Protein AF-A0A0K0J730-F1 (afdb_monomer)

Organism: Brugia malayi (NCBI:txid6279)

Radius of gyration: 36.13 Å; Cα contacts (8 Å, |Δi|>4): 17; chains: 1; bounding box: 78×51×78 Å

Secondary structure (DSSP, 8-state):
-HHHHHHHHTT--HHHHHHHHS-HHHHHHHHHHHHHHS-------HHHHHHHHHHHHHHH----HHHHHHHHHHHHHHHHHHHHT-S--TTS----SSHHHHHHHHHHHHHHHHHHHHHHHHHHHHHHHHHHHHHHHHH-

Mean predicted aligned error: 16.7 Å

InterPro domains:
  IPR013260 mRNA splicing factor SYF2 [PF08231] (9-74)
  IPR013260 mRNA splicing factor SYF2 [PF08231] (76-124)
  IPR013260 mRNA splicing factor SYF2 [PTHR13264] (76-129)

pLDDT: mean 85.76, std 7.5, range [59.09, 96.31]

Foldseek 3Di:
DVVCVVCVVVVHNPVVVVVVPDDPVNVVVVVVVVCVVDPPPPDDDPVVVVVVVVVVVVVPDDDDVVVVVVVVVVVVVVVVVVVVVPPDDPPDDDPDPDPVVVVVSVVCCVVCVVVCVVVVVVVVVVVVVVVVVVVVVVVD

Sequence (140 aa):
MELKKAGEERGENYGRLKALKTQADLIARKKAIKRKKKPDRGFCDYEAMTLRQYQRLSGNIKPDIKAYEKMREVIEKKHDQYHRRRMFDPDSPIDYISGRNRKFSQKLDRFYDRYTEDLKSDLERRTAILKSFKKFFQFC

Structure (mmCIF, N/CA/C/O backbone):
data_AF-A0A0K0J730-F1
#
_entry.id   AF-A0A0K0J730-F1
#
loop_
_atom_site.group_PDB
_atom_site.id
_atom_site.type_symbol
_atom_site.label_atom_id
_atom_site.label_alt_id
_atom_site.label_comp_id
_atom_site.label_asym_id
_atom_site.label_entity_id
_atom_site.label_seq_id
_atom_site.pdbx_PDB_ins_code
_atom_site.Cartn_x
_atom_site.Cartn_y
_atom_site.Cartn_z
_atom_site.occupancy
_atom_site.B_iso_or_equiv
_atom_site.auth_seq_id
_atom_site.auth_comp_id
_atom_site.auth_asym_id
_atom_site.auth_atom_id
_atom_site.pdbx_PDB_model_num
ATOM 1 N N . MET A 1 1 ? 21.637 -15.245 -18.823 1.00 59.09 1 MET A N 1
ATOM 2 C CA . MET A 1 1 ? 22.519 -14.883 -17.692 1.00 59.09 1 MET A CA 1
ATOM 3 C C . MET A 1 1 ? 23.437 -16.053 -17.383 1.00 59.09 1 MET A C 1
ATOM 5 O O . MET A 1 1 ? 24.644 -15.868 -17.449 1.00 59.09 1 MET A O 1
ATOM 9 N N . GLU A 1 2 ? 22.873 -17.252 -17.239 1.00 71.31 2 GLU A N 1
ATOM 10 C CA . GLU A 1 2 ? 23.595 -18.514 -16.994 1.00 71.31 2 GLU A CA 1
ATOM 11 C C . GLU A 1 2 ? 24.855 -18.752 -17.847 1.00 71.31 2 GLU A C 1
ATOM 13 O O . GLU A 1 2 ? 25.918 -18.959 -17.284 1.00 71.31 2 GLU A O 1
ATOM 18 N N . LEU A 1 3 ? 24.814 -18.630 -19.184 1.00 72.38 3 LEU A N 1
ATOM 19 C CA . LEU A 1 3 ? 26.005 -18.885 -20.027 1.00 72.38 3 LEU A CA 1
ATOM 20 C C . LEU A 1 3 ? 27.194 -17.950 -19.747 1.00 72.38 3 LEU A C 1
ATOM 22 O O . LEU A 1 3 ? 28.343 -18.347 -19.920 1.00 72.38 3 LEU A O 1
ATOM 26 N N . LYS A 1 4 ? 26.916 -16.702 -19.347 1.00 76.50 4 LYS A N 1
ATOM 27 C CA . LYS A 1 4 ? 27.958 -15.737 -18.980 1.00 76.50 4 LYS A CA 1
ATOM 28 C C . LYS A 1 4 ? 28.526 -16.089 -17.603 1.00 76.50 4 LYS A C 1
ATOM 30 O O . LYS A 1 4 ? 29.739 -16.142 -17.463 1.00 76.50 4 LYS A O 1
ATOM 35 N N . LYS A 1 5 ? 27.646 -16.388 -16.641 1.00 79.06 5 LYS A N 1
ATOM 36 C CA . LYS A 1 5 ? 28.012 -16.768 -15.273 1.00 79.06 5 LYS A CA 1
ATOM 37 C C . LYS A 1 5 ? 28.843 -18.060 -15.245 1.00 79.06 5 LYS A C 1
ATOM 39 O O . LYS A 1 5 ? 29.928 -18.066 -14.688 1.00 79.06 5 LYS A O 1
ATOM 44 N N . ALA A 1 6 ? 28.411 -19.096 -15.965 1.00 75.81 6 ALA A N 1
ATOM 45 C CA . ALA A 1 6 ? 29.148 -20.353 -16.099 1.00 75.81 6 ALA A CA 1
ATOM 46 C C . ALA A 1 6 ? 30.501 -20.189 -16.822 1.00 75.81 6 ALA A C 1
ATOM 48 O O . ALA A 1 6 ? 31.425 -20.962 -16.593 1.00 75.81 6 ALA A O 1
ATOM 49 N N . GLY A 1 7 ? 30.629 -19.206 -17.725 1.00 70.31 7 GLY A N 1
ATOM 50 C CA . GLY A 1 7 ? 31.909 -18.865 -18.356 1.00 70.31 7 GLY A CA 1
ATOM 51 C C . GLY A 1 7 ? 32.869 -18.161 -17.394 1.00 70.31 7 GLY A C 1
ATOM 52 O O . GLY A 1 7 ? 34.044 -18.510 -17.348 1.00 70.31 7 GLY A O 1
ATOM 53 N N . GLU A 1 8 ? 32.354 -17.223 -16.594 1.00 75.19 8 GLU A N 1
ATOM 54 C CA . GLU A 1 8 ? 33.116 -16.540 -15.539 1.00 75.19 8 GLU A CA 1
ATOM 55 C C . GLU A 1 8 ? 33.590 -17.525 -14.457 1.00 75.19 8 GLU A C 1
ATOM 57 O O . GLU A 1 8 ? 34.742 -17.450 -14.043 1.00 75.19 8 GLU A O 1
ATOM 62 N N . GLU A 1 9 ? 32.761 -18.503 -14.075 1.00 78.81 9 GLU A N 1
ATOM 63 C CA . GLU A 1 9 ? 33.130 -19.579 -13.139 1.00 78.81 9 GLU A CA 1
ATOM 64 C C . GLU A 1 9 ? 34.234 -20.502 -13.691 1.00 78.81 9 GLU A C 1
ATOM 66 O O . GLU A 1 9 ? 35.110 -20.920 -12.941 1.00 78.81 9 GLU A O 1
ATOM 71 N N . ARG A 1 10 ? 34.259 -20.769 -15.008 1.00 81.38 10 ARG A N 1
ATOM 72 C CA . ARG A 1 10 ? 35.373 -21.479 -15.676 1.00 81.38 10 ARG A CA 1
ATOM 73 C C . ARG A 1 10 ? 36.644 -20.629 -15.833 1.00 81.38 10 ARG A C 1
ATOM 75 O O . ARG A 1 10 ? 37.636 -21.124 -16.358 1.00 81.38 10 ARG A O 1
ATOM 82 N N . GLY A 1 11 ? 36.621 -19.352 -15.442 1.00 78.00 11 GLY A N 1
ATOM 83 C CA . GLY A 1 11 ? 37.732 -18.415 -15.648 1.00 78.00 11 GLY A CA 1
ATOM 84 C C . GLY A 1 11 ? 37.909 -17.962 -17.103 1.00 78.00 11 GLY A C 1
ATOM 85 O O . GLY A 1 11 ? 38.880 -17.282 -17.436 1.00 78.00 11 GLY A O 1
ATOM 86 N N . GLU A 1 12 ? 36.972 -18.295 -17.994 1.00 78.00 12 GLU A N 1
ATOM 87 C CA . GLU A 1 12 ? 37.011 -17.872 -19.389 1.00 78.00 12 GLU A CA 1
ATOM 88 C C . GLU A 1 12 ? 36.369 -16.488 -19.527 1.00 78.00 12 GLU A C 1
ATOM 90 O O . GLU A 1 12 ? 35.184 -16.286 -19.249 1.00 78.00 12 GLU A O 1
ATOM 95 N N . ASN A 1 13 ? 37.119 -15.507 -20.037 1.00 80.88 13 ASN A N 1
ATOM 96 C CA . ASN A 1 13 ? 36.542 -14.205 -20.363 1.00 80.88 13 ASN A CA 1
ATOM 97 C C . ASN A 1 13 ? 35.581 -14.338 -21.559 1.00 80.88 13 ASN A C 1
ATOM 99 O O . ASN A 1 13 ? 35.970 -14.242 -22.727 1.00 80.88 13 ASN A O 1
ATOM 103 N N . TYR A 1 14 ? 34.297 -14.536 -21.258 1.00 79.94 14 TYR A N 1
ATOM 104 C CA . TYR A 1 14 ? 33.235 -14.738 -22.242 1.00 79.94 14 TYR A CA 1
ATOM 105 C C . TYR A 1 14 ? 33.150 -13.604 -23.276 1.00 79.94 14 TYR A C 1
ATOM 107 O O . TYR A 1 14 ? 32.898 -13.848 -24.459 1.00 79.94 14 TYR A O 1
ATOM 115 N N . GLY A 1 15 ? 33.387 -12.357 -22.851 1.00 80.81 15 GLY A N 1
ATOM 116 C CA . GLY A 1 15 ? 33.406 -11.197 -23.744 1.00 80.81 15 GLY A CA 1
ATOM 117 C C . GLY A 1 15 ? 34.504 -11.306 -24.802 1.00 80.81 15 GLY A C 1
ATOM 118 O O . GLY A 1 15 ? 34.235 -11.103 -25.988 1.00 80.81 15 GLY A O 1
ATOM 119 N N . ARG A 1 16 ? 35.711 -11.707 -24.383 1.00 81.38 16 ARG A N 1
ATOM 120 C CA . ARG A 1 16 ? 36.859 -11.939 -25.271 1.00 81.38 16 ARG A CA 1
ATOM 121 C C . ARG A 1 16 ? 36.611 -13.107 -26.228 1.00 81.38 16 ARG A C 1
ATOM 123 O O . ARG A 1 16 ? 36.799 -12.956 -27.431 1.00 81.38 16 ARG A O 1
ATOM 130 N N . LEU A 1 17 ? 36.137 -14.243 -25.717 1.00 81.88 17 LEU A N 1
ATOM 131 C CA . LEU A 1 17 ? 35.899 -15.456 -26.510 1.00 81.88 17 LEU A CA 1
ATOM 132 C C . LEU A 1 17 ? 34.813 -15.239 -27.575 1.00 81.88 17 LEU A C 1
ATOM 134 O O . LEU A 1 17 ? 34.931 -15.692 -28.713 1.00 81.88 17 LEU A O 1
ATOM 138 N N . LYS A 1 18 ? 33.776 -14.468 -27.232 1.00 84.19 18 LYS A N 1
ATOM 139 C CA . LYS A 1 18 ? 32.750 -14.036 -28.182 1.00 84.19 18 LYS A CA 1
ATOM 140 C C . LYS A 1 18 ? 33.306 -13.094 -29.249 1.00 84.19 18 LYS A C 1
ATOM 142 O O . LYS A 1 18 ? 32.951 -13.263 -30.410 1.00 84.19 18 LYS A O 1
ATOM 147 N N . ALA A 1 19 ? 34.151 -12.132 -28.871 1.00 85.00 19 ALA A N 1
ATOM 148 C CA . ALA A 1 19 ? 34.767 -11.199 -29.815 1.00 85.00 19 ALA A CA 1
ATOM 149 C C . ALA A 1 19 ? 35.670 -11.916 -30.833 1.00 85.00 19 ALA A C 1
ATOM 151 O O . ALA A 1 19 ? 35.599 -11.594 -32.013 1.00 85.00 19 ALA A O 1
ATOM 152 N N . LEU A 1 20 ? 36.435 -12.925 -30.394 1.00 84.06 20 LEU A N 1
ATOM 153 C CA . LEU A 1 20 ? 37.274 -13.766 -31.260 1.00 84.06 20 LEU A CA 1
ATOM 154 C C . LEU A 1 20 ? 36.457 -14.592 -32.261 1.00 84.06 20 LEU A C 1
ATOM 156 O O . LEU A 1 20 ? 36.834 -14.708 -33.421 1.00 84.06 20 LEU A O 1
ATOM 160 N N . LYS A 1 21 ? 35.327 -15.162 -31.823 1.00 85.25 21 LYS A N 1
ATOM 161 C CA . LYS A 1 21 ? 34.454 -15.968 -32.694 1.00 85.25 21 LYS A CA 1
ATOM 162 C C . LYS A 1 21 ? 33.695 -15.132 -33.725 1.00 85.25 21 LYS A C 1
ATOM 164 O O . LYS A 1 21 ? 33.328 -15.641 -34.780 1.00 85.25 21 LYS A O 1
ATOM 169 N N . THR A 1 22 ? 33.385 -13.873 -33.424 1.00 83.69 22 THR A N 1
ATOM 170 C CA . THR A 1 22 ? 32.647 -13.009 -34.353 1.00 83.69 22 THR A CA 1
ATOM 171 C C . THR A 1 22 ? 33.579 -12.359 -35.367 1.00 83.69 22 THR A C 1
ATOM 173 O O . THR A 1 22 ? 34.421 -11.551 -34.992 1.00 83.69 22 THR A O 1
ATOM 176 N N . GLN A 1 23 ? 33.370 -12.640 -36.653 1.00 88.38 23 GLN A N 1
ATOM 177 C CA . GLN A 1 23 ? 34.112 -12.003 -37.747 1.00 88.38 23 GLN A CA 1
ATOM 178 C C . GLN A 1 23 ? 33.968 -10.468 -37.731 1.00 88.38 23 GLN A C 1
ATOM 180 O O . GLN A 1 23 ? 32.876 -9.942 -37.477 1.00 88.38 23 GLN A O 1
ATOM 185 N N . ALA A 1 24 ? 35.053 -9.751 -38.051 1.00 85.31 24 ALA A N 1
ATOM 186 C CA . ALA A 1 24 ? 35.111 -8.284 -38.031 1.00 85.31 24 ALA A CA 1
ATOM 187 C C . ALA A 1 24 ? 34.066 -7.626 -38.955 1.00 85.31 24 ALA A C 1
ATOM 189 O O . ALA A 1 24 ? 33.360 -6.704 -38.532 1.00 85.31 24 ALA A O 1
ATOM 190 N N . ASP A 1 25 ? 33.878 -8.159 -40.164 1.00 87.81 25 ASP A N 1
ATOM 191 C CA . ASP A 1 25 ? 32.922 -7.633 -41.148 1.00 87.81 25 ASP A CA 1
ATOM 192 C C . ASP A 1 25 ? 31.472 -7.737 -40.667 1.00 87.81 25 ASP A C 1
ATOM 194 O O . ASP A 1 25 ? 30.670 -6.810 -40.825 1.00 87.81 25 ASP A O 1
ATOM 198 N N . LEU A 1 26 ? 31.129 -8.837 -39.987 1.00 88.38 26 LEU A N 1
ATOM 199 C CA . LEU A 1 26 ? 29.808 -9.025 -39.387 1.00 88.38 26 LEU A CA 1
ATOM 200 C C . LEU A 1 26 ? 29.563 -8.019 -38.257 1.00 88.38 26 LEU A C 1
ATOM 202 O O . LEU A 1 26 ? 28.448 -7.505 -38.119 1.00 88.38 26 LEU A O 1
ATOM 206 N N . ILE A 1 27 ? 30.591 -7.697 -37.461 1.00 88.44 27 ILE A N 1
ATOM 207 C CA . ILE A 1 27 ? 30.508 -6.667 -36.417 1.00 88.44 27 ILE A CA 1
ATOM 208 C C . ILE A 1 27 ? 30.251 -5.295 -37.050 1.00 88.44 27 ILE A C 1
ATOM 210 O O . ILE A 1 27 ? 29.337 -4.590 -36.607 1.00 88.44 27 ILE A O 1
ATOM 214 N N . ALA A 1 28 ? 31.013 -4.921 -38.082 1.00 88.81 28 ALA A N 1
ATOM 215 C CA . ALA A 1 28 ? 30.871 -3.642 -38.779 1.00 88.81 28 ALA A CA 1
ATOM 216 C C . ALA A 1 28 ? 29.485 -3.504 -39.431 1.00 88.81 28 ALA A C 1
ATOM 218 O O . ALA A 1 28 ? 28.761 -2.537 -39.165 1.00 88.81 28 ALA A O 1
ATOM 219 N N . ARG A 1 29 ? 29.049 -4.526 -40.177 1.00 91.81 29 ARG A N 1
ATOM 220 C CA . ARG A 1 29 ? 27.721 -4.585 -40.804 1.00 91.81 29 ARG A CA 1
ATOM 221 C C . ARG A 1 29 ? 26.604 -4.483 -39.766 1.00 91.81 29 ARG A C 1
ATOM 223 O O . ARG A 1 29 ? 25.659 -3.713 -39.935 1.00 91.81 29 ARG A O 1
ATOM 230 N N . LYS A 1 30 ? 26.725 -5.188 -38.636 1.00 90.31 30 LYS A N 1
ATOM 231 C CA . LYS A 1 30 ? 25.749 -5.129 -37.537 1.00 90.31 30 LYS A CA 1
ATOM 232 C C . LYS A 1 30 ? 25.706 -3.756 -36.862 1.00 90.31 30 LYS A C 1
ATOM 234 O O . LYS A 1 30 ? 24.615 -3.290 -36.529 1.00 90.31 30 LYS A O 1
ATOM 239 N N . LYS A 1 31 ? 26.853 -3.095 -36.661 1.00 87.69 31 LYS A N 1
ATOM 240 C CA . LYS A 1 31 ? 26.922 -1.715 -36.142 1.00 87.69 31 LYS A CA 1
ATOM 241 C C . LYS A 1 31 ? 26.240 -0.733 -37.103 1.00 87.69 31 LYS A C 1
ATOM 243 O O . LYS A 1 31 ? 25.407 0.051 -36.653 1.00 87.69 31 LYS A O 1
ATOM 248 N N . ALA A 1 32 ? 26.506 -0.830 -38.407 1.00 88.56 32 ALA A N 1
ATOM 249 C CA . ALA A 1 32 ? 25.864 0.001 -39.429 1.00 88.56 32 ALA A CA 1
ATOM 250 C C . ALA A 1 32 ? 24.335 -0.188 -39.459 1.00 88.56 32 ALA A C 1
ATOM 252 O O . ALA A 1 32 ? 23.585 0.788 -39.455 1.00 88.56 32 ALA A O 1
ATOM 253 N N . ILE A 1 33 ? 23.856 -1.436 -39.389 1.00 91.44 33 ILE A N 1
ATOM 254 C 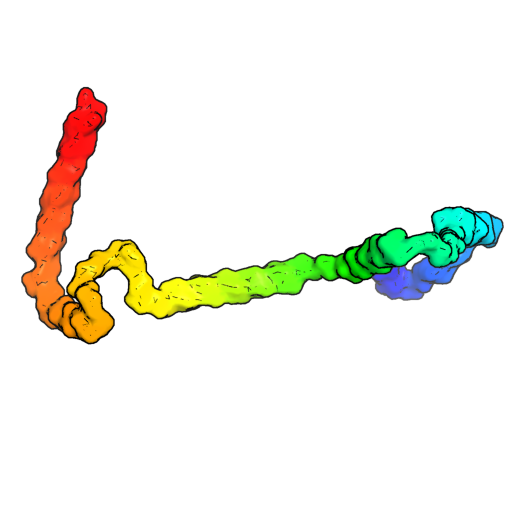CA . ILE A 1 33 ? 22.418 -1.744 -39.323 1.00 91.44 33 ILE A CA 1
ATOM 255 C C . ILE A 1 33 ? 21.774 -1.148 -38.064 1.00 91.44 33 ILE A C 1
ATOM 257 O O . ILE A 1 33 ? 20.676 -0.605 -38.144 1.00 91.44 33 ILE A O 1
ATOM 261 N N . LYS A 1 34 ? 22.428 -1.217 -36.896 1.00 88.25 34 LYS A N 1
ATOM 262 C CA . LYS A 1 34 ? 21.884 -0.639 -35.653 1.00 88.25 34 LYS A CA 1
ATOM 263 C C . LYS A 1 34 ? 21.699 0.877 -35.743 1.00 88.25 34 LYS A C 1
ATOM 265 O O . LYS A 1 34 ? 20.663 1.360 -35.299 1.00 88.25 34 LYS A O 1
ATOM 270 N N . ARG A 1 35 ? 22.655 1.594 -36.348 1.00 83.44 35 ARG A N 1
ATOM 271 C CA . ARG A 1 35 ? 22.544 3.044 -36.592 1.00 83.44 35 ARG A CA 1
ATOM 272 C C . ARG A 1 35 ? 21.368 3.359 -37.521 1.00 83.44 35 ARG A C 1
ATOM 274 O O . ARG A 1 35 ? 20.585 4.247 -37.221 1.00 83.44 35 ARG A O 1
ATOM 281 N N . LYS A 1 36 ? 21.178 2.566 -38.584 1.00 86.75 36 LYS A N 1
ATOM 282 C CA . LYS A 1 36 ? 20.038 2.710 -39.512 1.00 86.75 36 LYS A CA 1
ATOM 283 C C . LYS A 1 36 ? 18.682 2.349 -38.897 1.00 86.75 36 LYS A C 1
ATOM 285 O O . LYS A 1 36 ? 17.677 2.915 -39.300 1.00 86.75 36 LYS A O 1
ATOM 290 N N . LYS A 1 37 ? 18.631 1.397 -37.955 1.00 85.12 37 LYS A N 1
ATOM 291 C CA . LYS A 1 37 ? 17.386 0.974 -37.280 1.00 85.12 37 LYS A CA 1
ATOM 292 C C . LYS A 1 37 ? 16.935 1.941 -36.187 1.00 85.12 37 LYS A C 1
ATOM 294 O O . LYS A 1 37 ? 15.743 2.017 -35.913 1.00 85.12 37 LYS A O 1
ATOM 299 N N . LYS A 1 38 ? 17.871 2.653 -35.558 1.00 79.75 38 LYS A N 1
ATOM 300 C CA . LYS A 1 38 ? 17.589 3.694 -34.563 1.00 79.75 38 LYS A CA 1
ATOM 301 C C . LYS A 1 38 ? 18.163 5.044 -35.021 1.00 79.75 38 LYS A C 1
ATOM 303 O O . LYS A 1 38 ? 19.082 5.534 -34.373 1.00 79.75 38 LYS A O 1
ATOM 308 N N . PRO A 1 39 ? 17.688 5.617 -36.142 1.00 83.44 39 PRO A N 1
ATOM 309 C CA . PRO A 1 39 ? 18.049 6.979 -36.489 1.00 83.44 39 PRO A CA 1
ATOM 310 C C . PRO A 1 39 ? 17.357 7.907 -35.488 1.00 83.44 39 PRO A C 1
ATOM 312 O O . PRO A 1 39 ? 16.145 7.789 -35.274 1.00 83.44 39 PRO A O 1
ATOM 315 N N . ASP A 1 40 ? 18.113 8.796 -34.853 1.00 76.19 40 ASP A N 1
ATOM 316 C CA . ASP A 1 40 ? 17.540 9.833 -34.002 1.00 76.19 40 ASP A CA 1
ATOM 317 C C . ASP A 1 40 ? 16.701 10.746 -34.896 1.00 76.19 40 ASP A C 1
ATOM 319 O O . ASP A 1 40 ? 17.230 11.488 -35.718 1.00 76.19 40 ASP A O 1
ATOM 323 N N . ARG A 1 41 ? 15.371 10.652 -34.799 1.00 71.50 41 ARG A N 1
ATOM 324 C CA . ARG A 1 41 ? 14.452 11.401 -35.675 1.00 71.50 41 ARG A CA 1
ATOM 325 C C . ARG A 1 41 ? 14.323 12.886 -35.300 1.00 71.50 41 ARG A C 1
ATOM 327 O O . ARG A 1 41 ? 13.390 13.535 -35.749 1.00 71.50 41 ARG A O 1
ATOM 334 N N . GLY A 1 42 ? 15.245 13.416 -34.498 1.00 83.00 42 GLY A N 1
ATOM 335 C CA . GLY A 1 42 ? 15.163 14.774 -33.971 1.00 83.00 42 GLY A CA 1
ATOM 336 C C . GLY A 1 42 ? 13.907 15.009 -33.126 1.00 83.00 42 GLY A C 1
ATOM 337 O O . GLY A 1 42 ? 13.188 14.080 -32.748 1.00 83.00 42 GLY A O 1
ATOM 338 N N . PHE A 1 43 ? 13.675 16.274 -32.805 1.00 89.75 43 PHE A N 1
ATOM 339 C CA . PHE A 1 43 ? 12.435 16.739 -32.196 1.00 89.75 43 PHE A CA 1
ATOM 340 C C . PHE A 1 43 ? 11.345 16.812 -33.283 1.00 89.75 43 PHE A C 1
ATOM 342 O O . PHE A 1 43 ? 11.572 17.446 -34.309 1.00 89.75 43 PHE A O 1
ATOM 349 N N . CYS A 1 44 ? 10.207 16.128 -33.089 1.00 83.31 44 CYS A N 1
ATOM 350 C CA . CYS A 1 44 ? 9.056 16.177 -34.008 1.00 83.31 44 CYS A CA 1
ATOM 351 C C . CYS A 1 44 ? 7.906 16.985 -33.391 1.00 83.31 44 CYS A C 1
ATOM 353 O O . CYS A 1 44 ? 7.604 18.051 -33.893 1.00 83.31 44 CYS A O 1
ATOM 355 N N . ASP A 1 45 ? 7.354 16.520 -32.265 1.00 91.19 45 ASP A N 1
ATOM 356 C CA . ASP A 1 45 ? 6.329 17.210 -31.470 1.00 91.19 45 ASP A CA 1
ATOM 357 C C . ASP A 1 45 ? 6.532 16.893 -29.984 1.00 91.19 45 ASP A 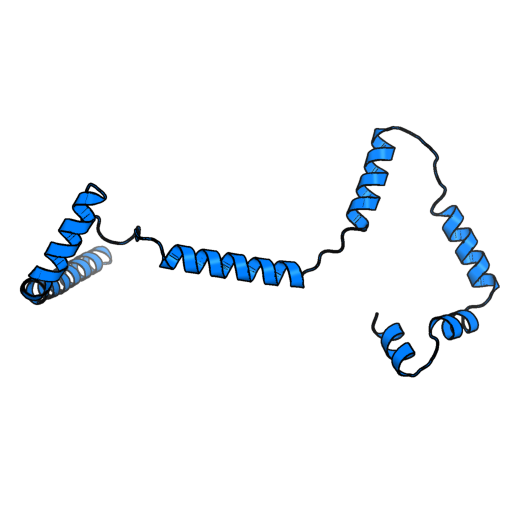C 1
ATOM 359 O O . ASP A 1 45 ? 7.129 15.863 -29.635 1.00 91.19 45 ASP A O 1
ATOM 363 N N . TYR A 1 46 ? 5.984 17.731 -29.100 1.00 94.62 46 TYR A N 1
ATOM 364 C CA . TYR A 1 46 ? 6.042 17.509 -27.652 1.00 94.62 46 TYR A CA 1
ATOM 365 C C . TYR A 1 46 ? 5.373 16.192 -27.230 1.00 94.62 46 TYR A C 1
ATOM 367 O O . TYR A 1 46 ? 5.948 15.447 -26.439 1.00 94.62 46 TYR A O 1
ATOM 375 N N . GLU A 1 47 ? 4.210 15.845 -27.787 1.00 93.00 47 GLU A N 1
ATOM 376 C CA . GLU A 1 47 ? 3.514 14.592 -27.454 1.00 93.00 47 GLU A CA 1
ATOM 377 C C . GLU A 1 47 ? 4.324 13.353 -27.858 1.00 93.00 47 GLU A C 1
ATOM 379 O O . GLU A 1 47 ? 4.522 12.431 -27.061 1.00 93.00 47 GLU A O 1
ATOM 384 N N . ALA A 1 48 ? 4.868 13.353 -29.079 1.00 91.38 48 ALA A N 1
ATOM 385 C CA . ALA A 1 48 ? 5.720 12.276 -29.570 1.00 91.38 48 ALA A CA 1
ATOM 386 C C . ALA A 1 48 ? 7.001 12.135 -28.728 1.00 91.38 48 ALA A C 1
ATOM 388 O O . ALA A 1 48 ? 7.482 11.019 -28.505 1.00 91.38 48 ALA A O 1
ATOM 389 N N . MET A 1 49 ? 7.556 13.250 -28.239 1.00 90.75 49 MET A N 1
ATOM 390 C CA . MET A 1 49 ? 8.696 13.251 -27.321 1.00 90.75 49 MET A CA 1
ATOM 391 C C . MET A 1 49 ? 8.327 12.636 -25.964 1.00 90.75 49 MET A C 1
ATOM 393 O O . MET A 1 49 ? 9.034 11.739 -25.492 1.00 90.75 49 MET A O 1
ATOM 397 N N . THR A 1 50 ? 7.195 13.042 -25.385 1.00 94.62 50 THR A N 1
ATOM 398 C CA . THR A 1 50 ? 6.659 12.503 -24.127 1.00 94.62 50 THR A CA 1
ATOM 399 C C . THR A 1 50 ? 6.420 10.999 -24.217 1.00 94.62 50 THR A C 1
ATOM 401 O O . THR A 1 50 ? 6.849 10.257 -23.334 1.00 94.62 50 THR A O 1
ATOM 404 N N . LEU A 1 51 ? 5.831 10.509 -25.312 1.00 93.44 51 LEU A N 1
ATOM 405 C CA . LEU A 1 51 ? 5.606 9.077 -25.519 1.00 93.44 51 LEU A CA 1
ATOM 406 C C . LEU A 1 51 ? 6.922 8.287 -25.593 1.00 93.44 51 LEU A C 1
ATOM 408 O O . LEU A 1 51 ? 7.048 7.235 -24.964 1.00 93.44 51 LEU A O 1
ATOM 412 N N . ARG A 1 52 ? 7.934 8.791 -26.316 1.00 90.12 52 ARG A N 1
ATOM 413 C CA . ARG A 1 52 ? 9.268 8.158 -26.387 1.00 90.12 52 ARG A CA 1
ATOM 414 C C . ARG A 1 52 ? 9.933 8.102 -25.018 1.00 90.12 52 ARG A C 1
ATOM 416 O O . ARG A 1 52 ? 10.546 7.092 -24.666 1.00 90.12 52 ARG A O 1
ATOM 423 N N . GLN A 1 53 ? 9.828 9.186 -24.252 1.00 92.25 53 GLN A N 1
ATOM 424 C CA . GLN A 1 53 ? 10.345 9.240 -22.892 1.00 92.25 53 GLN A CA 1
ATOM 425 C C . GLN A 1 53 ? 9.616 8.242 -21.993 1.00 92.25 53 GLN A C 1
ATOM 427 O O . GLN A 1 53 ? 10.281 7.479 -21.295 1.00 92.25 53 GLN A O 1
ATOM 432 N N . TYR A 1 54 ? 8.286 8.193 -22.055 1.00 95.56 54 TYR A N 1
ATOM 433 C CA . TYR A 1 54 ? 7.468 7.248 -21.302 1.00 95.56 54 TYR A CA 1
ATOM 434 C C . TYR A 1 54 ? 7.835 5.796 -21.626 1.00 95.56 54 TYR A C 1
ATOM 436 O O . TYR A 1 54 ? 8.141 5.036 -20.715 1.00 95.56 54 TYR A O 1
ATOM 444 N N . GLN A 1 55 ? 7.915 5.428 -22.909 1.00 94.25 55 GLN A N 1
ATOM 445 C CA . GLN A 1 55 ? 8.319 4.085 -23.350 1.00 94.25 55 GLN A CA 1
ATOM 446 C C . GLN A 1 55 ? 9.736 3.712 -22.884 1.00 94.25 55 GLN A C 1
ATOM 448 O O . GLN A 1 55 ? 10.002 2.564 -22.524 1.00 94.25 55 GLN A O 1
ATOM 453 N N . ARG A 1 56 ? 10.667 4.676 -22.874 1.00 92.50 56 ARG A N 1
ATOM 454 C CA . ARG A 1 56 ? 12.026 4.469 -22.351 1.00 92.50 56 ARG A CA 1
ATOM 455 C C . ARG A 1 56 ? 12.015 4.236 -20.841 1.00 92.50 56 ARG A C 1
ATOM 457 O O . ARG A 1 56 ? 12.725 3.357 -20.363 1.00 92.50 56 ARG A O 1
ATOM 464 N N . LEU A 1 57 ? 11.255 5.039 -20.098 1.00 95.88 57 LEU A N 1
ATOM 465 C CA . LEU A 1 57 ? 11.141 4.914 -18.647 1.00 95.88 57 LEU A CA 1
ATOM 466 C C . LEU A 1 57 ? 10.459 3.599 -18.266 1.00 95.88 57 LEU A C 1
ATOM 468 O O . LEU A 1 57 ? 10.997 2.878 -17.434 1.00 95.88 57 LEU A O 1
ATOM 472 N N . SER A 1 58 ? 9.353 3.244 -18.922 1.00 93.19 58 SER A N 1
ATOM 473 C CA . SER A 1 58 ? 8.617 2.008 -18.651 1.00 93.19 58 SER A CA 1
ATOM 474 C C . SER A 1 58 ? 9.446 0.759 -18.960 1.00 93.19 58 SER A C 1
ATOM 476 O O . SER A 1 58 ? 9.463 -0.168 -18.159 1.00 93.19 58 SER A O 1
ATOM 478 N N . GLY A 1 59 ? 10.224 0.758 -20.049 1.00 92.12 59 GLY A N 1
ATOM 479 C CA . GLY A 1 59 ? 11.137 -0.344 -20.377 1.00 92.12 59 GLY A CA 1
ATOM 480 C C . GLY A 1 59 ? 12.321 -0.505 -19.412 1.00 92.12 59 GLY A C 1
ATOM 481 O O . GLY A 1 59 ? 12.904 -1.587 -19.337 1.00 92.12 59 GLY A O 1
ATOM 482 N N . ASN A 1 60 ? 12.683 0.544 -18.666 1.00 92.25 60 ASN A N 1
ATOM 483 C CA . ASN A 1 60 ? 13.715 0.471 -17.630 1.00 92.25 60 ASN A CA 1
ATOM 484 C C . ASN A 1 60 ? 13.187 -0.083 -16.298 1.00 92.25 60 ASN A C 1
ATOM 486 O O . ASN A 1 60 ? 13.994 -0.490 -15.458 1.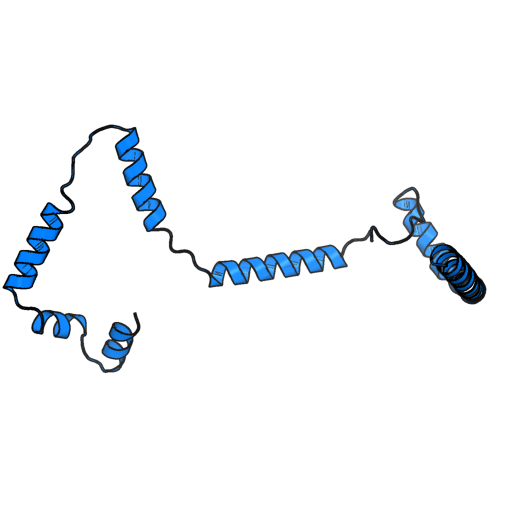00 92.25 60 ASN A O 1
ATOM 490 N N . ILE A 1 61 ? 11.866 -0.102 -16.085 1.00 90.88 61 ILE A N 1
ATOM 491 C CA . ILE A 1 61 ? 11.272 -0.672 -14.875 1.00 90.88 61 ILE A CA 1
ATOM 492 C C . ILE A 1 61 ? 11.457 -2.189 -14.938 1.00 90.88 61 ILE A C 1
ATOM 494 O O . ILE A 1 61 ? 10.841 -2.878 -15.747 1.00 90.88 61 ILE A O 1
ATOM 498 N N . LYS A 1 62 ? 12.328 -2.720 -14.078 1.00 86.25 62 LYS A N 1
ATOM 499 C CA . LYS A 1 62 ? 12.460 -4.163 -13.866 1.00 86.25 62 LYS A CA 1
ATOM 500 C C . LYS A 1 62 ? 11.501 -4.571 -12.747 1.00 86.25 62 LYS A C 1
ATOM 502 O O . LYS A 1 62 ? 11.759 -4.189 -11.607 1.00 86.25 62 LYS A O 1
ATOM 507 N N . PRO A 1 63 ? 10.423 -5.320 -13.026 1.00 87.50 63 PRO A N 1
ATOM 508 C CA . PRO A 1 63 ? 9.580 -5.845 -11.961 1.00 87.50 63 PRO A CA 1
ATOM 509 C C . PRO A 1 63 ? 10.376 -6.869 -11.136 1.00 87.50 63 PRO A C 1
ATOM 511 O O . PRO A 1 63 ? 10.824 -7.884 -11.671 1.00 87.50 63 PRO A O 1
ATOM 514 N N . ASP A 1 64 ? 10.574 -6.601 -9.843 1.00 90.06 64 ASP A N 1
ATOM 515 C CA . ASP A 1 64 ? 11.142 -7.568 -8.898 1.00 90.06 64 ASP A CA 1
ATOM 516 C C . ASP A 1 64 ? 10.015 -8.352 -8.220 1.00 90.06 64 ASP A C 1
ATOM 518 O O . ASP A 1 64 ? 9.383 -7.893 -7.265 1.00 90.06 64 ASP A O 1
ATOM 522 N N . ILE A 1 65 ? 9.766 -9.553 -8.739 1.00 90.94 65 ILE A N 1
ATOM 523 C CA . ILE A 1 65 ? 8.708 -10.445 -8.256 1.00 90.94 65 ILE A CA 1
ATOM 524 C C . ILE A 1 65 ? 8.970 -10.856 -6.800 1.00 90.94 65 ILE A C 1
ATOM 526 O O . ILE A 1 65 ? 8.036 -10.897 -6.007 1.00 90.94 65 ILE A O 1
ATOM 530 N N . LYS A 1 66 ? 10.232 -11.068 -6.407 1.00 92.25 66 LYS A N 1
ATOM 531 C CA . LYS A 1 66 ? 10.574 -11.518 -5.048 1.00 92.25 66 LYS A CA 1
ATOM 532 C C . LYS A 1 66 ? 10.315 -10.430 -4.012 1.00 92.25 66 LYS A C 1
ATOM 534 O O . LYS A 1 66 ? 9.803 -10.707 -2.928 1.00 92.25 66 LYS A O 1
ATOM 539 N N . ALA A 1 67 ? 10.662 -9.183 -4.337 1.00 91.75 67 ALA A N 1
ATOM 540 C CA . ALA A 1 67 ? 10.347 -8.043 -3.480 1.00 91.75 67 ALA A CA 1
ATOM 541 C C . ALA A 1 67 ? 8.829 -7.868 -3.319 1.00 91.75 67 ALA A C 1
ATOM 543 O O . ALA A 1 67 ? 8.354 -7.629 -2.207 1.00 91.75 67 ALA A O 1
ATOM 544 N N . TYR A 1 68 ? 8.073 -8.038 -4.408 1.00 92.88 68 TYR A N 1
ATOM 545 C CA . TYR A 1 68 ? 6.613 -7.989 -4.386 1.00 92.88 68 TYR A CA 1
ATOM 546 C C . TYR A 1 68 ? 5.998 -9.115 -3.540 1.00 92.88 68 TYR A C 1
ATOM 548 O O . TYR A 1 68 ? 5.151 -8.841 -2.694 1.00 92.88 68 TYR A O 1
ATOM 556 N N . GLU A 1 69 ? 6.452 -10.360 -3.697 1.00 94.12 69 GLU A N 1
ATOM 557 C CA . GLU A 1 69 ? 5.998 -11.506 -2.895 1.00 94.12 69 GLU A CA 1
ATOM 558 C C . GLU A 1 69 ? 6.252 -11.286 -1.400 1.00 94.12 69 GLU A C 1
ATOM 560 O O . GLU A 1 69 ? 5.339 -11.427 -0.588 1.00 94.12 69 GLU A O 1
ATOM 565 N N . LYS A 1 70 ? 7.453 -10.820 -1.032 1.00 93.44 70 LYS A N 1
ATOM 566 C CA . LYS A 1 70 ? 7.778 -10.476 0.359 1.00 93.44 70 LYS A CA 1
ATOM 567 C C . LYS A 1 70 ? 6.879 -9.362 0.901 1.00 93.44 70 LYS A C 1
ATOM 569 O O . LYS A 1 70 ? 6.451 -9.416 2.053 1.00 93.44 70 LYS A O 1
ATOM 574 N N . MET A 1 71 ? 6.590 -8.341 0.092 1.00 94.31 71 MET A N 1
ATOM 575 C CA . MET A 1 71 ? 5.675 -7.262 0.472 1.00 94.31 71 MET A CA 1
ATOM 576 C C . MET A 1 71 ? 4.252 -7.790 0.685 1.00 94.31 71 MET A C 1
ATOM 578 O O . MET A 1 71 ? 3.616 -7.442 1.681 1.00 94.31 71 MET A O 1
ATOM 582 N N . ARG A 1 72 ? 3.777 -8.657 -0.213 1.00 94.88 72 ARG A N 1
ATOM 583 C CA . ARG A 1 72 ? 2.467 -9.305 -0.130 1.00 94.88 72 ARG A CA 1
ATOM 584 C C . ARG A 1 72 ? 2.336 -10.139 1.144 1.00 94.88 72 ARG A C 1
ATOM 586 O O . ARG A 1 72 ? 1.369 -9.941 1.871 1.00 94.88 72 ARG A O 1
ATOM 593 N N . GLU A 1 73 ? 3.323 -10.971 1.476 1.00 93.88 73 GLU A N 1
ATOM 594 C CA . GLU A 1 73 ? 3.320 -11.752 2.723 1.00 93.88 73 GLU A CA 1
ATOM 595 C C . GLU A 1 73 ? 3.272 -10.867 3.977 1.00 93.88 73 GLU A C 1
ATOM 597 O O . GLU A 1 73 ? 2.611 -11.196 4.962 1.00 93.88 73 GLU A O 1
ATOM 602 N N . VAL A 1 74 ? 3.978 -9.730 3.974 1.00 92.81 74 VAL A N 1
ATOM 603 C CA . VAL A 1 74 ? 3.942 -8.781 5.098 1.00 92.81 74 VAL A CA 1
ATOM 604 C C . VAL A 1 74 ? 2.558 -8.151 5.233 1.00 92.81 74 VAL A C 1
ATOM 606 O O . VAL A 1 74 ? 2.071 -7.995 6.354 1.00 92.81 74 VAL A O 1
ATOM 609 N N . ILE A 1 75 ? 1.923 -7.783 4.118 1.00 92.31 75 ILE A N 1
ATOM 610 C CA . ILE A 1 75 ? 0.566 -7.226 4.111 1.00 92.31 75 ILE A CA 1
ATOM 611 C C . ILE A 1 75 ? -0.441 -8.269 4.601 1.00 92.31 75 ILE A C 1
ATOM 613 O O . ILE A 1 75 ? -1.269 -7.943 5.445 1.00 92.31 75 ILE A O 1
ATOM 617 N N . GLU A 1 76 ? -0.330 -9.517 4.152 1.00 90.56 76 GLU A N 1
ATOM 618 C CA . GLU A 1 76 ? -1.190 -10.627 4.573 1.00 90.56 76 GLU A CA 1
ATOM 619 C C . GLU A 1 76 ? -1.045 -10.913 6.074 1.00 90.56 76 GLU A C 1
ATOM 621 O O . GLU A 1 76 ? -2.027 -10.885 6.812 1.00 90.56 76 GLU A O 1
ATOM 626 N N . LYS A 1 77 ? 0.189 -11.004 6.589 1.00 86.88 77 LYS A N 1
ATOM 627 C CA . LYS A 1 77 ? 0.440 -11.143 8.035 1.00 86.88 77 LYS A CA 1
ATOM 628 C C . LYS A 1 77 ? -0.100 -9.965 8.845 1.00 86.88 77 LYS A C 1
ATOM 630 O O . LYS A 1 77 ? -0.598 -10.168 9.954 1.00 86.88 77 LYS A O 1
ATOM 635 N N . LYS A 1 78 ? 0.008 -8.733 8.329 1.00 85.69 78 LYS A N 1
ATOM 636 C CA . LYS A 1 78 ? -0.581 -7.542 8.964 1.00 85.69 78 LYS A CA 1
ATOM 637 C C . LYS A 1 78 ? -2.102 -7.600 8.948 1.00 85.69 78 LYS A C 1
ATOM 639 O O . LYS A 1 78 ? -2.709 -7.245 9.954 1.00 85.69 78 LYS A O 1
ATOM 644 N N . HIS A 1 79 ? -2.699 -8.051 7.850 1.00 81.06 79 HIS A N 1
ATOM 645 C CA . HIS A 1 79 ? -4.137 -8.233 7.731 1.00 81.06 79 HIS A CA 1
ATOM 646 C C . HIS A 1 79 ? -4.634 -9.274 8.740 1.00 81.06 79 HIS A C 1
ATOM 648 O O . HIS A 1 79 ? -5.521 -8.964 9.530 1.00 81.06 79 HIS A O 1
ATOM 654 N N . ASP A 1 80 ? -3.988 -10.437 8.833 1.00 78.62 80 ASP A N 1
ATOM 655 C CA . ASP A 1 80 ? -4.337 -11.484 9.799 1.00 78.62 80 ASP A CA 1
ATOM 656 C C . ASP A 1 80 ? -4.109 -11.047 11.247 1.00 78.62 80 ASP A C 1
ATOM 658 O O . ASP A 1 80 ? -4.906 -11.339 12.138 1.00 78.62 80 ASP A O 1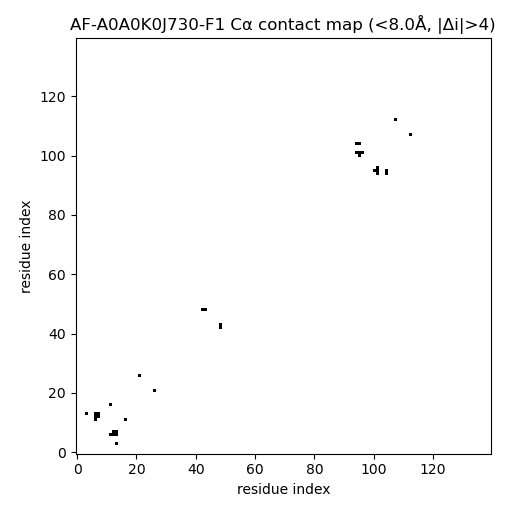
ATOM 662 N N . GLN A 1 81 ? -3.017 -10.325 11.513 1.00 79.00 81 GLN A N 1
ATOM 663 C CA . GLN A 1 81 ? -2.754 -9.763 12.835 1.00 79.00 81 GLN A CA 1
ATOM 664 C C . GLN A 1 81 ? -3.807 -8.715 13.211 1.00 79.00 81 GLN A C 1
ATOM 666 O O . GLN A 1 81 ? -4.261 -8.704 14.355 1.00 79.00 81 GLN A O 1
ATOM 671 N N . TYR A 1 82 ? -4.194 -7.843 12.277 1.00 75.56 82 TYR A N 1
ATOM 672 C CA . TYR A 1 82 ? -5.250 -6.856 12.484 1.00 75.56 82 TYR A CA 1
ATOM 673 C C . TYR A 1 82 ? -6.609 -7.535 12.678 1.00 75.56 82 TYR A C 1
ATOM 675 O O . TYR A 1 82 ? -7.358 -7.143 13.569 1.00 75.56 82 TYR A O 1
ATOM 683 N N . HIS A 1 83 ? -6.884 -8.604 11.928 1.00 72.69 83 HIS A N 1
ATOM 684 C CA . HIS A 1 83 ? -8.084 -9.421 12.072 1.00 72.69 83 HIS A CA 1
ATOM 685 C C . HIS A 1 83 ? -8.153 -10.081 13.455 1.00 72.69 83 HIS A C 1
ATOM 687 O O . HIS A 1 83 ? -9.145 -9.920 14.154 1.00 72.69 83 HIS A O 1
ATOM 693 N N . ARG A 1 84 ? -7.066 -10.712 13.926 1.00 68.50 84 ARG A N 1
ATOM 694 C CA . ARG A 1 84 ? -6.981 -11.278 15.289 1.00 68.50 84 ARG A CA 1
ATOM 695 C C . ARG A 1 84 ? -7.095 -10.225 16.397 1.00 68.50 84 ARG A C 1
ATOM 697 O O . ARG A 1 84 ? -7.515 -10.546 17.502 1.00 68.50 84 ARG A O 1
ATOM 704 N N . ARG A 1 85 ? -6.695 -8.976 16.129 1.00 69.62 85 ARG A N 1
ATOM 705 C CA . ARG A 1 85 ? -6.817 -7.845 17.068 1.00 69.62 85 ARG A CA 1
ATOM 706 C C . ARG A 1 85 ? -8.163 -7.133 16.992 1.00 69.62 85 ARG A C 1
ATOM 708 O O . ARG A 1 85 ? -8.371 -6.202 17.776 1.00 69.62 85 ARG A O 1
ATOM 715 N N . ARG A 1 86 ? -9.068 -7.512 16.080 1.00 69.94 86 ARG A N 1
ATOM 716 C CA . ARG A 1 86 ? -10.407 -6.925 16.070 1.00 69.94 86 ARG A CA 1
ATOM 717 C C . ARG A 1 86 ? -11.045 -7.186 17.423 1.00 69.94 86 ARG A C 1
ATOM 719 O O . ARG A 1 86 ? -11.253 -8.318 17.836 1.00 69.94 86 ARG A O 1
ATOM 726 N N . MET A 1 87 ? -11.386 -6.098 18.104 1.00 66.19 87 MET A N 1
ATOM 727 C CA . MET A 1 87 ? -12.265 -6.175 19.260 1.00 66.19 87 MET A CA 1
ATOM 728 C C . MET A 1 87 ? -13.633 -6.701 18.817 1.00 66.19 87 MET A C 1
ATOM 730 O O . MET A 1 87 ? -14.333 -7.298 19.612 1.00 66.19 87 MET A O 1
ATOM 734 N N . PHE A 1 88 ? -14.061 -6.462 17.584 1.00 71.12 88 PHE A N 1
ATOM 735 C CA . PHE A 1 88 ? -15.401 -6.788 17.114 1.00 71.12 88 PHE A CA 1
ATOM 736 C C . PHE A 1 88 ? -15.343 -7.899 16.066 1.00 71.12 88 PHE A C 1
ATOM 738 O O . PHE A 1 88 ? -14.809 -7.684 14.976 1.00 71.12 88 PHE A O 1
ATOM 745 N N . ASP A 1 89 ? -15.869 -9.066 16.423 1.00 75.69 89 ASP A N 1
ATOM 746 C CA . ASP A 1 89 ? -16.220 -10.105 15.463 1.00 75.69 89 ASP A CA 1
ATOM 747 C C . ASP A 1 89 ? -17.604 -9.752 14.889 1.00 75.69 89 ASP A C 1
ATOM 749 O O . ASP A 1 89 ? -18.547 -9.640 15.676 1.00 75.69 89 ASP A O 1
ATOM 753 N N . PRO A 1 90 ? -17.738 -9.496 13.573 1.00 74.62 90 PRO A N 1
ATOM 754 C CA . PRO A 1 90 ? -19.029 -9.167 12.974 1.00 74.62 90 PRO A CA 1
ATOM 755 C C . PRO A 1 90 ? -20.041 -10.318 13.044 1.00 74.62 90 PRO A C 1
ATOM 757 O O . PRO A 1 90 ? -21.237 -10.042 12.974 1.00 74.62 90 PRO A O 1
ATOM 760 N N . ASP A 1 91 ? -19.580 -11.563 13.199 1.00 80.06 91 ASP A N 1
ATOM 761 C CA . ASP A 1 91 ? -20.446 -12.744 13.258 1.00 80.06 91 ASP A CA 1
ATOM 762 C C . ASP A 1 91 ? -20.837 -13.116 14.701 1.00 80.06 91 ASP A C 1
ATOM 764 O O . ASP A 1 91 ? -21.744 -13.923 14.921 1.00 80.06 91 ASP A O 1
ATOM 768 N N . SER A 1 92 ? -20.194 -12.505 15.705 1.00 82.00 92 SER A N 1
ATOM 769 C CA . SER A 1 92 ? -20.564 -12.676 17.112 1.00 82.00 92 SER A CA 1
ATOM 770 C C . SER A 1 92 ? -21.910 -11.997 17.405 1.00 82.00 92 SER A C 1
ATOM 772 O O . SER A 1 92 ? -22.155 -10.889 16.917 1.00 82.00 92 SER A O 1
ATOM 774 N N . PRO A 1 93 ? -22.771 -12.583 18.263 1.00 80.19 93 PRO A N 1
ATOM 775 C CA . PRO A 1 93 ? -24.011 -11.944 18.696 1.00 80.19 93 PRO A CA 1
ATOM 776 C C . PRO A 1 93 ? -23.769 -10.538 19.263 1.00 80.19 93 PRO A C 1
ATOM 778 O O . PRO A 1 93 ? -22.859 -10.332 20.067 1.00 80.19 93 PRO A O 1
ATOM 781 N N . ILE A 1 94 ? -24.599 -9.573 18.851 1.00 79.50 94 ILE A N 1
ATOM 782 C CA . ILE A 1 94 ? -24.555 -8.197 19.361 1.00 79.50 94 ILE A CA 1
ATOM 783 C C . ILE A 1 94 ? -25.225 -8.173 20.742 1.00 79.50 94 ILE A C 1
ATOM 785 O O . ILE A 1 94 ? -26.443 -8.067 20.855 1.00 79.50 94 ILE A O 1
ATOM 789 N N . ASP A 1 95 ? -24.422 -8.264 21.798 1.00 79.69 95 ASP A N 1
ATOM 790 C CA . ASP A 1 95 ? -24.839 -8.229 23.208 1.00 79.69 95 ASP A CA 1
ATOM 791 C C . ASP A 1 95 ? -24.812 -6.811 23.815 1.00 79.69 95 ASP A C 1
ATOM 793 O O . ASP A 1 95 ? -25.257 -6.597 24.944 1.00 79.69 95 ASP A O 1
ATOM 797 N N . TYR A 1 96 ? -24.305 -5.807 23.087 1.00 77.31 96 TYR A N 1
ATOM 798 C CA . TYR A 1 96 ? -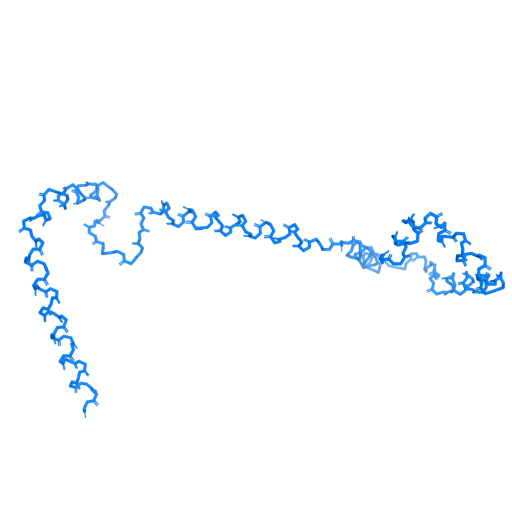24.196 -4.437 23.590 1.00 77.31 96 TYR A CA 1
ATOM 799 C C . TYR A 1 96 ? -24.588 -3.351 22.585 1.00 77.31 96 TYR A C 1
ATOM 801 O O . TYR A 1 96 ? -24.260 -3.396 21.406 1.00 77.31 96 TYR A O 1
ATOM 809 N N . ILE A 1 97 ? -25.209 -2.289 23.112 1.00 81.88 97 ILE A N 1
ATOM 810 C CA . ILE A 1 97 ? -25.589 -1.080 22.359 1.00 81.88 97 ILE A CA 1
ATOM 811 C C . ILE A 1 97 ? -24.409 -0.094 22.242 1.00 81.88 97 ILE A C 1
ATOM 813 O O . ILE A 1 97 ? -24.287 0.639 21.267 1.00 81.88 97 ILE A O 1
A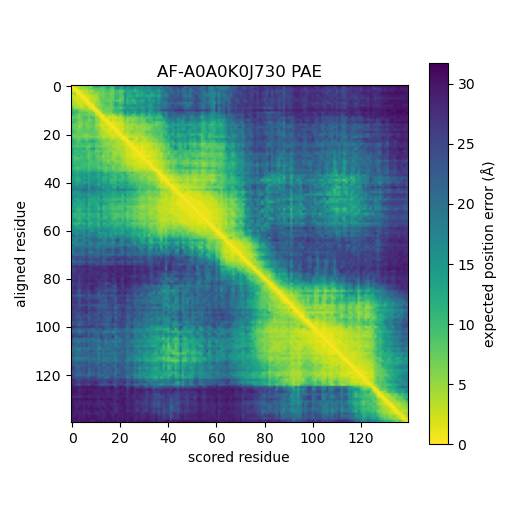TOM 817 N N . SER A 1 98 ? -23.515 -0.055 23.240 1.00 83.62 98 SER A N 1
ATOM 818 C CA . SER A 1 98 ? -22.388 0.890 23.293 1.00 83.62 98 SER A CA 1
ATOM 819 C C . SER A 1 98 ? -21.098 0.250 23.814 1.00 83.62 98 SER A C 1
ATOM 821 O O . SER A 1 98 ? -21.127 -0.755 24.527 1.00 83.62 98 SER A O 1
ATOM 823 N N . GLY A 1 99 ? -19.948 0.876 23.528 1.00 78.88 99 GLY A N 1
ATOM 824 C CA . GLY A 1 99 ? -18.633 0.384 23.964 1.00 78.88 99 GLY A CA 1
ATOM 825 C C . GLY A 1 99 ? -18.458 0.290 25.489 1.00 78.88 99 GLY A C 1
ATOM 826 O O . GLY A 1 99 ? -17.743 -0.592 25.964 1.00 78.88 99 GLY A O 1
ATOM 827 N N . ARG A 1 100 ? -19.146 1.139 26.273 1.00 83.25 100 ARG A N 1
ATOM 828 C CA . ARG A 1 100 ? -19.195 1.011 27.744 1.00 83.25 100 ARG A CA 1
ATOM 829 C C . ARG A 1 100 ? -20.023 -0.206 28.168 1.00 83.25 100 ARG A C 1
ATOM 831 O O . ARG A 1 100 ? -19.557 -0.989 28.994 1.00 83.25 100 ARG A O 1
ATOM 838 N N . ASN A 1 101 ? -21.201 -0.399 27.567 1.00 86.31 101 ASN A N 1
ATOM 839 C CA . ASN A 1 101 ? -22.089 -1.520 27.892 1.00 86.31 101 ASN A CA 1
ATOM 840 C C . ASN A 1 101 ? -21.471 -2.882 27.551 1.00 86.31 101 ASN A C 1
ATOM 842 O O . ASN A 1 101 ? -21.687 -3.860 28.261 1.00 86.31 101 ASN A O 1
ATOM 846 N N . ARG A 1 102 ? -20.622 -2.936 26.523 1.00 86.19 102 ARG A N 1
ATOM 847 C CA . ARG A 1 102 ? -19.841 -4.124 26.176 1.00 86.19 102 ARG A CA 1
ATOM 848 C C . ARG A 1 102 ? -19.056 -4.690 27.355 1.00 86.19 102 ARG A C 1
ATOM 850 O O . ARG A 1 102 ? -19.095 -5.884 27.616 1.00 86.19 102 ARG A O 1
ATOM 857 N N . LYS A 1 103 ? -18.303 -3.840 28.060 1.00 86.12 103 LYS A N 1
ATOM 858 C CA . LYS A 1 103 ? -17.451 -4.278 29.177 1.00 86.12 103 LYS A CA 1
ATOM 859 C C . LYS A 1 103 ? -18.273 -4.783 30.358 1.00 86.12 103 LYS A C 1
ATOM 861 O O . LYS A 1 103 ? -17.798 -5.648 31.084 1.00 86.12 103 LYS A O 1
ATOM 866 N N . PHE A 1 104 ? -19.472 -4.242 30.550 1.00 89.81 104 PHE A N 1
ATOM 867 C CA . PHE A 1 104 ? -20.403 -4.715 31.568 1.00 89.81 104 PHE A CA 1
ATOM 868 C C . PHE A 1 104 ? -21.018 -6.064 31.179 1.00 89.81 104 PHE A C 1
ATOM 870 O O . PHE A 1 104 ? -20.962 -6.996 31.973 1.00 89.81 104 PHE A O 1
ATOM 877 N N . SER A 1 105 ? -21.472 -6.200 29.932 1.00 88.31 105 SER A N 1
ATOM 878 C CA . SER A 1 105 ? -22.015 -7.453 29.381 1.00 88.31 105 SER A CA 1
ATOM 879 C C . SER A 1 105 ? -20.976 -8.578 29.449 1.00 88.31 105 SER A C 1
ATOM 881 O O . SER A 1 105 ? -21.239 -9.623 30.030 1.00 88.31 105 SER A O 1
ATOM 883 N N . GLN A 1 106 ? -19.727 -8.299 29.052 1.00 87.25 106 GLN A N 1
ATOM 884 C CA . GLN A 1 106 ? -18.595 -9.225 29.204 1.00 87.25 106 GLN A CA 1
ATOM 885 C C . GLN A 1 106 ? -18.302 -9.623 30.656 1.00 87.25 106 GLN A C 1
ATOM 887 O O . GLN A 1 106 ? -17.765 -10.701 30.897 1.00 87.25 106 GLN A O 1
ATOM 892 N N . LYS A 1 107 ? -18.565 -8.746 31.633 1.00 91.69 107 LYS A N 1
ATOM 893 C CA . LYS A 1 107 ? -18.399 -9.092 33.050 1.00 91.69 107 LYS A CA 1
ATOM 894 C C . LYS A 1 107 ? -19.525 -10.011 33.503 1.00 91.69 107 LYS A C 1
ATOM 896 O O . LYS A 1 107 ? -19.225 -11.031 34.106 1.00 91.69 107 LYS A O 1
ATOM 901 N N . LEU A 1 108 ? -20.777 -9.657 33.213 1.00 90.12 108 LEU A N 1
ATOM 902 C CA . LEU A 1 108 ? -21.934 -10.481 33.565 1.00 90.12 108 LEU A CA 1
ATOM 903 C C . LEU A 1 108 ? -21.794 -11.893 33.007 1.00 90.12 108 LEU A C 1
ATOM 905 O O . LEU A 1 108 ? -21.955 -12.847 33.758 1.00 90.12 108 LEU A O 1
ATOM 909 N N . ASP A 1 109 ? -21.404 -12.002 31.740 1.00 88.56 109 ASP A N 1
ATOM 910 C CA . ASP A 1 109 ? -21.157 -13.278 31.080 1.00 88.56 109 ASP A CA 1
ATOM 911 C C . ASP A 1 109 ? -20.130 -14.103 31.873 1.00 88.56 109 ASP A C 1
ATOM 913 O O . ASP A 1 109 ? -20.460 -15.133 32.442 1.00 88.56 109 ASP A O 1
ATOM 917 N N . ARG A 1 110 ? -18.933 -13.563 32.133 1.00 87.50 110 ARG A N 1
ATOM 918 C CA . ARG A 1 110 ? -17.905 -14.260 32.939 1.00 87.50 110 ARG A CA 1
ATOM 919 C C . ARG A 1 110 ? -18.372 -14.741 34.319 1.00 87.50 110 ARG A C 1
ATOM 921 O O . ARG A 1 110 ? -17.835 -15.728 34.820 1.00 87.50 110 ARG A O 1
ATOM 928 N N . PHE A 1 111 ? -19.278 -14.020 34.981 1.00 91.88 111 PHE A N 1
ATOM 929 C CA . PHE A 1 111 ? -19.742 -14.378 36.325 1.00 91.88 111 PHE A CA 1
ATOM 930 C C . PHE A 1 111 ? -20.896 -15.384 36.313 1.00 91.88 111 PHE A C 1
ATOM 932 O O . PHE A 1 111 ? -20.897 -16.291 37.147 1.00 91.88 111 PHE A O 1
ATOM 939 N N . TYR A 1 112 ? -21.853 -15.225 35.397 1.00 90.75 112 TYR A N 1
ATOM 940 C CA . TYR A 1 112 ? -23.102 -15.986 35.381 1.00 90.75 112 TYR A CA 1
ATOM 941 C C . TYR A 1 112 ? -23.123 -17.136 34.376 1.00 90.75 112 TYR A C 1
ATOM 943 O O . TYR A 1 112 ? -23.939 -18.038 34.556 1.00 90.75 112 TYR A O 1
ATOM 951 N N . ASP A 1 113 ? -22.241 -17.141 33.369 1.00 87.38 113 ASP A N 1
ATOM 952 C CA . ASP A 1 113 ? -22.278 -18.129 32.284 1.00 87.38 113 ASP A CA 1
ATOM 953 C C . ASP A 1 113 ? -22.251 -19.559 32.835 1.00 87.38 113 ASP A C 1
ATOM 955 O O . ASP A 1 113 ? -23.145 -20.341 32.522 1.00 87.38 113 ASP A O 1
ATOM 959 N N . ARG A 1 114 ? -21.405 -19.805 33.844 1.00 86.88 114 ARG A N 1
ATOM 960 C CA . ARG A 1 114 ? -21.293 -21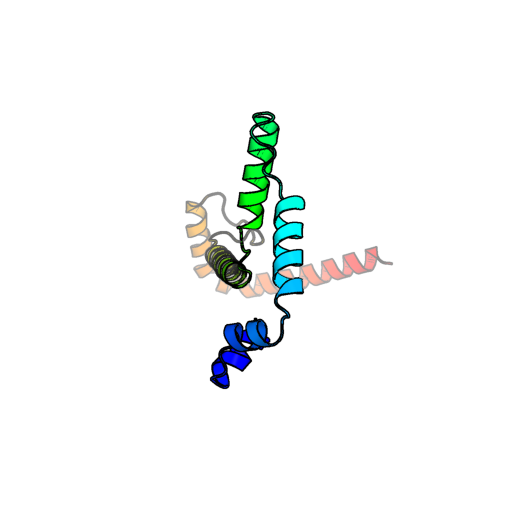.084 34.573 1.00 86.88 114 ARG A CA 1
ATOM 961 C C . ARG A 1 114 ? -22.606 -21.660 35.107 1.00 86.88 114 ARG A C 1
ATOM 963 O O . ARG A 1 114 ? -22.715 -22.868 35.247 1.00 86.88 114 ARG A O 1
ATOM 970 N N . TYR A 1 115 ? -23.584 -20.822 35.449 1.00 90.06 115 TYR A N 1
ATOM 971 C CA . TYR A 1 115 ? -24.889 -21.281 35.950 1.00 90.06 115 TYR A CA 1
ATOM 972 C C . TYR A 1 115 ? -25.938 -21.420 34.842 1.00 90.06 115 TYR A C 1
ATOM 974 O O . TYR A 1 115 ? -27.016 -21.962 35.070 1.00 90.06 115 TYR A O 1
ATOM 982 N N . THR A 1 116 ? -25.652 -20.889 33.656 1.00 87.38 116 THR A N 1
ATOM 983 C CA . THR A 1 116 ? -26.569 -20.862 32.511 1.00 87.38 116 THR A CA 1
ATOM 984 C C . THR A 1 116 ? -26.135 -21.779 31.368 1.00 87.38 116 THR A C 1
ATOM 986 O O . THR A 1 116 ? -26.943 -22.026 30.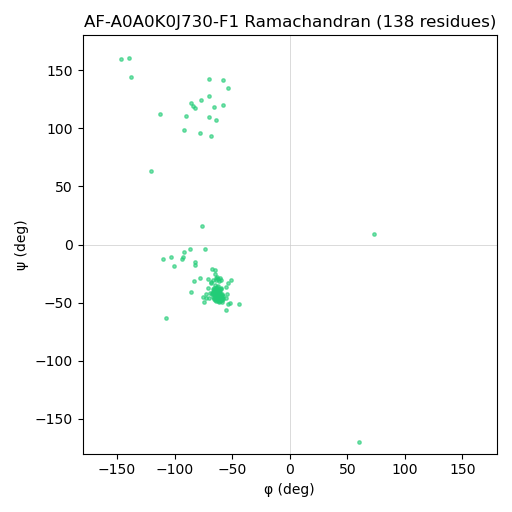479 1.00 87.38 116 THR A O 1
ATOM 989 N N . GLU A 1 117 ? -24.904 -22.297 31.395 1.00 86.88 117 GLU A N 1
ATOM 990 C CA . GLU A 1 117 ? -24.305 -23.157 30.365 1.00 86.88 117 GLU A CA 1
ATOM 991 C C . GLU A 1 117 ? -25.171 -24.385 30.038 1.00 86.88 117 GLU A C 1
ATOM 993 O O . GLU A 1 117 ? -25.520 -24.585 28.873 1.00 86.88 117 GLU A O 1
ATOM 998 N N . ASP A 1 118 ? -25.599 -25.154 31.047 1.00 91.25 118 ASP A N 1
ATOM 999 C CA . ASP A 1 118 ? -26.412 -26.363 30.834 1.00 91.25 118 ASP A CA 1
ATOM 1000 C C . ASP A 1 118 ? -27.739 -26.031 30.134 1.00 91.25 118 ASP A C 1
ATOM 1002 O O . ASP A 1 118 ? -28.070 -26.608 29.094 1.00 91.25 118 ASP A O 1
ATOM 1006 N N . LEU A 1 119 ? -28.451 -25.016 30.640 1.00 91.75 119 LEU A N 1
ATOM 1007 C CA . LEU A 1 119 ? -29.717 -24.540 30.073 1.00 91.75 119 LEU A CA 1
ATOM 1008 C C . LEU A 1 119 ? -29.551 -24.018 28.639 1.00 91.75 119 LEU A C 1
ATOM 1010 O O . LEU A 1 119 ? -30.408 -24.271 27.788 1.00 91.75 119 LEU A O 1
ATOM 1014 N N . LYS A 1 120 ? -28.458 -23.296 28.360 1.00 90.88 120 LYS A N 1
ATOM 1015 C CA . LYS A 1 120 ? -28.124 -22.817 27.012 1.00 90.88 120 LYS A CA 1
ATOM 1016 C C . LYS A 1 120 ? -27.874 -23.997 26.070 1.00 90.88 120 LYS A C 1
ATOM 1018 O O . LYS A 1 120 ? -28.459 -24.038 24.989 1.00 90.88 120 LYS A O 1
ATOM 1023 N N . SER A 1 121 ? -27.086 -24.983 26.498 1.00 90.56 121 SER A N 1
ATOM 1024 C CA . SER A 1 121 ? -26.729 -26.145 25.678 1.00 90.56 121 SER A CA 1
ATOM 1025 C C . SER A 1 121 ? -27.945 -27.002 25.301 1.00 90.56 121 SER A C 1
ATOM 1027 O O . SER A 1 121 ? -28.088 -27.422 24.149 1.00 90.56 121 SER A O 1
ATOM 1029 N N . ASP A 1 122 ? -28.879 -27.204 26.233 1.00 95.38 122 ASP A N 1
ATOM 1030 C CA . ASP A 1 122 ? -30.101 -27.966 25.983 1.00 95.38 122 ASP A CA 1
ATOM 1031 C C . ASP A 1 122 ? -31.068 -27.213 25.064 1.00 95.38 122 ASP A C 1
ATOM 1033 O O . ASP A 1 122 ? -31.696 -27.812 24.181 1.00 95.38 122 ASP A O 1
ATOM 1037 N N . LEU A 1 123 ? -31.156 -25.887 25.204 1.00 94.31 123 LEU A N 1
ATOM 1038 C CA . LEU A 1 123 ? -31.940 -25.045 24.303 1.00 94.31 123 LEU A CA 1
ATOM 1039 C C . LEU A 1 123 ? -31.382 -25.078 22.871 1.00 94.31 123 LEU A C 1
ATOM 1041 O O . LEU A 1 123 ? -32.146 -25.181 21.906 1.00 94.31 123 LEU A O 1
ATOM 1045 N N . GLU A 1 124 ? -30.061 -25.042 22.710 1.00 91.62 124 GLU A N 1
ATOM 1046 C CA . GLU A 1 124 ? -29.395 -25.154 21.409 1.00 91.62 124 GLU A CA 1
ATOM 1047 C C . GLU A 1 124 ? -29.638 -26.516 20.757 1.00 91.62 124 GLU A C 1
ATOM 1049 O O . GLU A 1 124 ? -30.045 -26.587 19.594 1.00 91.62 124 GLU A O 1
ATOM 1054 N N . ARG A 1 125 ? -29.495 -27.608 21.516 1.00 94.50 125 ARG A N 1
ATOM 1055 C CA . ARG A 1 125 ? -29.818 -28.962 21.038 1.00 94.50 125 ARG A CA 1
ATOM 1056 C C . ARG A 1 125 ? -31.273 -29.061 20.593 1.00 94.50 12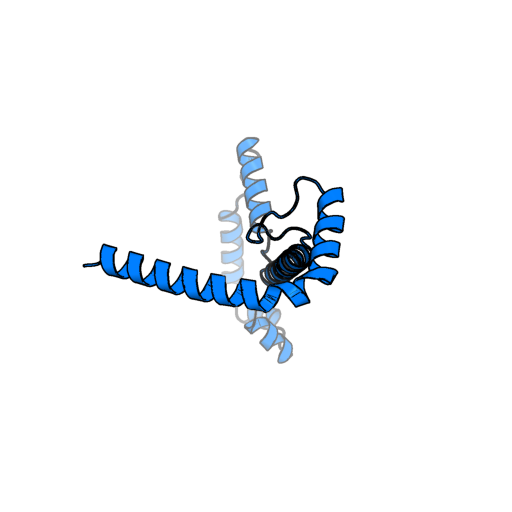5 ARG A C 1
ATOM 1058 O O . ARG A 1 125 ? -31.559 -29.546 19.496 1.00 94.50 125 ARG A O 1
ATOM 1065 N N . ARG A 1 126 ? -32.204 -28.545 21.400 1.00 96.31 126 ARG A N 1
ATOM 1066 C CA . ARG A 1 126 ? -33.638 -28.558 21.085 1.00 96.31 126 ARG A CA 1
ATOM 1067 C C . ARG A 1 126 ? -33.961 -27.731 19.840 1.00 96.31 126 ARG A C 1
ATOM 1069 O O . ARG A 1 126 ? -34.725 -28.181 18.987 1.00 96.31 126 ARG A O 1
ATOM 1076 N N . THR A 1 127 ? -33.381 -26.539 19.700 1.00 93.94 127 THR A N 1
ATOM 1077 C CA . THR A 1 127 ? -33.588 -25.693 18.512 1.00 93.94 127 THR A CA 1
ATOM 1078 C C . THR A 1 127 ? -32.950 -26.283 17.255 1.00 93.94 127 THR A C 1
ATOM 1080 O O . THR A 1 127 ? -33.528 -26.149 16.176 1.00 93.94 127 THR A O 1
ATOM 1083 N N . ALA A 1 128 ? -31.819 -26.983 17.365 1.00 94.19 128 ALA A N 1
ATOM 1084 C CA . ALA A 1 128 ? -31.202 -27.700 16.251 1.00 94.19 128 ALA A CA 1
ATOM 1085 C C . ALA A 1 128 ? -32.089 -28.848 15.744 1.00 94.19 128 ALA A C 1
ATOM 1087 O O . ALA A 1 128 ? -32.305 -28.956 14.536 1.00 94.19 128 ALA A O 1
ATOM 1088 N N . ILE A 1 129 ? -32.670 -29.635 16.656 1.00 93.94 129 ILE A N 1
ATOM 1089 C CA . ILE A 1 129 ? -33.643 -30.688 16.324 1.00 93.94 129 ILE A CA 1
ATOM 1090 C C . ILE A 1 129 ? -34.868 -30.085 15.617 1.00 93.94 129 ILE A C 1
ATOM 1092 O O . ILE A 1 129 ? -35.296 -30.568 14.574 1.00 93.94 129 ILE A O 1
ATOM 1096 N N . LEU A 1 130 ? -35.415 -28.977 16.126 1.00 92.94 130 LEU A N 1
ATOM 1097 C CA . LEU A 1 130 ? -36.544 -28.299 15.475 1.00 92.94 130 LEU A CA 1
ATOM 1098 C C . LEU A 1 130 ? -36.186 -27.777 14.071 1.00 92.94 130 LEU A C 1
ATOM 1100 O O . LEU A 1 130 ? -36.989 -27.892 13.144 1.00 92.94 130 LEU A O 1
ATOM 1104 N N . LYS A 1 131 ? -34.980 -27.220 13.888 1.00 92.19 131 LYS A N 1
ATOM 1105 C CA . LYS A 1 131 ? -34.494 -26.748 12.580 1.00 92.19 131 LYS A CA 1
ATOM 1106 C C . LYS A 1 131 ? -34.283 -27.899 11.594 1.00 92.19 131 LYS A C 1
ATOM 1108 O O . LYS A 1 131 ? -34.596 -27.725 10.416 1.00 92.19 131 LYS A O 1
ATOM 1113 N N . SER A 1 132 ? -33.785 -29.054 12.040 1.00 89.44 132 SER A N 1
ATOM 1114 C CA . SER A 1 132 ? -33.622 -30.226 11.172 1.00 89.44 132 SER A CA 1
ATOM 1115 C C . SER A 1 132 ? -34.972 -30.801 10.743 1.00 89.44 132 SER A C 1
ATOM 1117 O O . SER A 1 132 ? -35.150 -31.043 9.552 1.00 89.44 132 SER A O 1
ATOM 1119 N N . PHE A 1 133 ? -35.952 -30.902 11.650 1.00 91.31 133 PHE A N 1
ATOM 1120 C CA . PHE A 1 133 ? -37.327 -31.279 11.296 1.00 91.31 133 PHE A CA 1
ATOM 1121 C C . PHE A 1 133 ? -37.953 -30.305 10.293 1.00 91.31 133 PHE A C 1
ATOM 1123 O O . PHE A 1 133 ? -38.529 -30.738 9.295 1.00 91.31 133 PHE A O 1
ATOM 1130 N N . LYS A 1 134 ? -37.793 -28.990 10.500 1.00 90.81 134 LYS A N 1
ATOM 1131 C CA . LYS A 1 134 ? -38.297 -27.976 9.560 1.00 90.81 134 LYS A CA 1
ATOM 1132 C C . LYS A 1 134 ? -37.649 -28.100 8.177 1.00 90.81 134 LYS A C 1
ATOM 1134 O O . LYS A 1 134 ? -38.339 -27.975 7.172 1.00 90.81 134 LYS A O 1
ATOM 1139 N N . LYS A 1 135 ? -36.338 -28.361 8.117 1.00 91.12 135 LYS A N 1
ATOM 1140 C CA . LYS A 1 135 ? -35.619 -28.566 6.853 1.00 91.12 135 LYS A CA 1
ATOM 1141 C C . LYS A 1 135 ? -36.051 -29.859 6.162 1.00 91.12 135 LYS A C 1
ATOM 1143 O O . LYS A 1 135 ? -36.248 -29.836 4.957 1.00 91.12 135 LYS A O 1
ATOM 1148 N N . PHE A 1 136 ? -36.234 -30.949 6.905 1.00 90.50 136 PHE A N 1
ATOM 1149 C CA . PHE A 1 136 ? -36.742 -32.211 6.363 1.00 90.50 136 PHE A CA 1
ATOM 1150 C C . PHE A 1 136 ? -38.124 -32.024 5.723 1.00 90.50 136 PHE A C 1
ATOM 1152 O O . PHE A 1 136 ? -38.308 -32.384 4.568 1.00 90.50 136 PHE A O 1
ATOM 1159 N N . PHE A 1 137 ? -39.051 -31.354 6.416 1.00 88.25 137 PHE A N 1
ATOM 1160 C CA . PHE A 1 137 ? -40.396 -31.095 5.895 1.00 88.25 137 PHE A CA 1
ATOM 1161 C C . PHE A 1 137 ? -40.423 -30.171 4.664 1.00 88.25 137 PHE A C 1
ATOM 1163 O O . PHE A 1 137 ? -41.353 -30.241 3.879 1.00 88.25 137 PHE A O 1
ATOM 1170 N N . GLN A 1 138 ? -39.422 -29.303 4.480 1.00 85.06 138 GLN A N 1
ATOM 1171 C CA . GLN A 1 138 ? -39.344 -28.413 3.313 1.00 85.06 138 GLN A CA 1
ATOM 1172 C C . GLN A 1 138 ? -38.747 -29.090 2.060 1.00 85.06 138 GLN A C 1
ATOM 1174 O O . GLN A 1 138 ? -38.856 -28.532 0.970 1.00 85.06 138 GLN A O 1
ATOM 1179 N N . PHE A 1 139 ? -38.089 -30.247 2.205 1.00 78.50 139 PHE A N 1
ATOM 1180 C CA . PHE A 1 139 ? -37.495 -31.012 1.096 1.00 78.50 139 PHE A CA 1
ATOM 1181 C C . PHE A 1 139 ? -38.311 -32.251 0.679 1.00 78.50 139 PHE A C 1
ATOM 1183 O O . PHE A 1 139 ? -37.985 -32.842 -0.350 1.00 78.50 139 PHE A O 1
ATOM 1190 N N . CYS A 1 140 ? -39.327 -32.646 1.454 1.00 67.25 140 CYS A N 1
ATOM 1191 C CA . CYS A 1 140 ? -40.369 -33.589 1.031 1.00 67.25 140 CYS A CA 1
ATOM 1192 C C . CYS A 1 140 ? -41.473 -32.853 0.268 1.00 67.25 140 CYS A C 1
ATOM 1194 O O . CYS A 1 140 ? -41.988 -33.449 -0.701 1.00 67.25 140 CYS A O 1
#

Solvent-accessible surface area (backbone atoms only — not comparable to full-atom values): 8418 Å² total; per-residue (Å²): 111,64,75,55,53,58,26,54,75,71,69,41,62,53,71,59,57,50,54,72,72,48,57,67,67,60,52,52,54,49,52,54,51,50,49,70,74,58,60,83,78,70,90,84,49,70,66,62,49,50,51,53,50,48,55,53,54,58,71,67,61,75,85,57,63,66,63,49,50,56,49,49,53,52,50,50,54,50,50,52,51,51,58,73,62,46,88,70,60,88,86,53,82,86,81,50,93,44,82,70,48,37,62,52,46,57,46,51,45,76,70,46,41,85,81,43,48,68,63,51,53,53,50,50,53,52,50,50,54,52,51,51,53,53,52,52,65,72,75,108